Protein AF-A0AAP6K2E4-F1 (afdb_monomer)

Secondary structure (DSSP, 8-state):
-GGGTTSBHHHHHHHH-S-SEEEEETTTEEEEEEEEEE-------S-TT-----EEEEEEEEE-TTSBEEEEEEEEESS-GGG--HHHHH--------

Structure (mmCIF, N/CA/C/O backbone):
data_AF-A0AAP6K2E4-F1
#
_entry.id   AF-A0AAP6K2E4-F1
#
loop_
_atom_site.group_PDB
_atom_site.id
_atom_site.type_symbol
_atom_site.label_atom_id
_atom_site.label_alt_id
_atom_site.label_comp_id
_atom_site.label_asym_id
_atom_site.label_entity_id
_atom_site.label_seq_id
_atom_site.pdbx_PDB_ins_code
_atom_site.Cartn_x
_atom_site.Cartn_y
_atom_site.Cartn_z
_atom_site.occupancy
_atom_site.B_iso_or_equiv
_atom_site.auth_seq_id
_atom_site.auth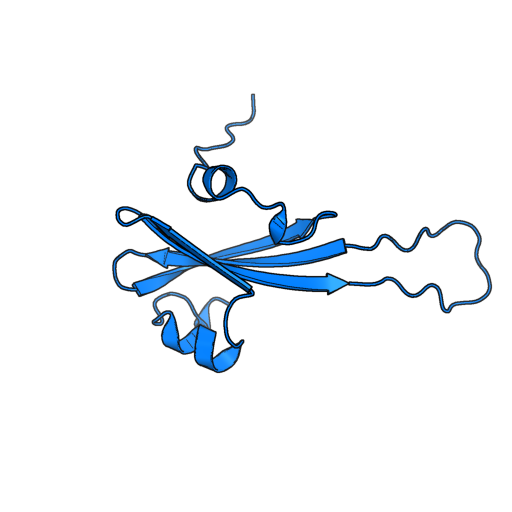_comp_id
_atom_site.auth_asym_id
_atom_site.auth_atom_id
_atom_site.pdbx_PDB_model_num
ATOM 1 N N . MET A 1 1 ? -11.857 -4.246 -8.156 1.00 64.25 1 MET A N 1
ATOM 2 C CA . MET A 1 1 ? -11.191 -3.908 -6.874 1.00 64.25 1 MET A CA 1
ATOM 3 C C . MET A 1 1 ? -12.196 -3.558 -5.774 1.00 64.25 1 MET A C 1
ATOM 5 O O . MET A 1 1 ? -11.856 -3.744 -4.619 1.00 64.25 1 MET A O 1
ATOM 9 N N . GLU A 1 2 ? -13.443 -3.188 -6.097 1.00 75.81 2 GLU A N 1
ATOM 10 C CA . GLU A 1 2 ? -14.553 -2.947 -5.140 1.00 75.81 2 GLU A CA 1
ATOM 11 C C . GLU A 1 2 ? -14.776 -4.054 -4.114 1.00 75.81 2 GLU A C 1
ATOM 13 O O . GLU A 1 2 ? -15.061 -3.761 -2.959 1.00 75.81 2 GLU A O 1
ATOM 18 N N . ALA A 1 3 ? -14.509 -5.308 -4.483 1.00 85.25 3 ALA A N 1
ATOM 19 C CA . ALA A 1 3 ? -14.561 -6.444 -3.566 1.00 85.25 3 ALA A CA 1
ATOM 20 C C . ALA A 1 3 ? -13.623 -6.328 -2.343 1.00 85.25 3 ALA A C 1
ATOM 22 O O . ALA A 1 3 ? -13.785 -7.087 -1.388 1.00 85.25 3 ALA A O 1
ATOM 23 N N . TRP A 1 4 ? -12.640 -5.422 -2.362 1.00 87.06 4 TRP A N 1
ATOM 24 C CA . TRP A 1 4 ? -11.709 -5.197 -1.256 1.00 87.06 4 TRP A CA 1
ATOM 25 C C . TRP A 1 4 ? -12.156 -4.096 -0.290 1.00 87.06 4 TRP A C 1
ATOM 27 O O . TRP A 1 4 ? -11.694 -4.102 0.847 1.00 87.06 4 TRP A O 1
ATOM 37 N N . LEU A 1 5 ? -13.052 -3.185 -0.691 1.00 91.38 5 LEU A N 1
ATOM 38 C CA . LEU A 1 5 ? -13.509 -2.097 0.183 1.00 91.38 5 LEU A CA 1
ATOM 39 C C . LEU A 1 5 ? -14.127 -2.658 1.469 1.00 91.38 5 LEU A C 1
ATOM 41 O O . LEU A 1 5 ? -14.884 -3.628 1.448 1.00 91.38 5 LEU A O 1
ATOM 45 N N . GLY A 1 6 ? -13.758 -2.075 2.608 1.00 91.50 6 GLY A N 1
ATOM 46 C CA . GLY A 1 6 ? -14.210 -2.498 3.933 1.00 91.50 6 GLY A CA 1
ATOM 47 C C . GLY A 1 6 ? -13.601 -3.810 4.445 1.00 91.50 6 GLY A C 1
ATOM 48 O O . GLY A 1 6 ? -13.793 -4.142 5.618 1.00 91.50 6 GLY A O 1
ATOM 49 N N . LYS A 1 7 ? -12.843 -4.557 3.628 1.00 94.12 7 LYS A N 1
ATOM 50 C CA . LYS A 1 7 ? -12.106 -5.738 4.101 1.00 94.12 7 LYS A CA 1
ATOM 51 C C . LYS A 1 7 ? -10.881 -5.320 4.920 1.00 94.12 7 LYS A C 1
ATOM 53 O O . LYS A 1 7 ? -10.308 -4.258 4.673 1.00 94.12 7 LYS A O 1
ATOM 58 N N . PRO A 1 8 ? -10.449 -6.149 5.886 1.00 94.88 8 PRO A N 1
ATOM 59 C CA . PRO A 1 8 ? -9.258 -5.856 6.672 1.00 94.88 8 PRO A CA 1
ATOM 60 C C . PRO A 1 8 ? -8.000 -5.898 5.801 1.00 94.88 8 PRO A C 1
ATOM 62 O O . PRO A 1 8 ? -7.895 -6.730 4.894 1.00 94.88 8 PRO A O 1
ATOM 65 N N . LYS A 1 9 ? -6.992 -5.084 6.139 1.00 93.25 9 LYS A N 1
ATOM 66 C CA . LYS A 1 9 ? -5.693 -5.058 5.435 1.00 93.25 9 LYS A CA 1
ATOM 67 C C . LYS A 1 9 ? -5.043 -6.444 5.305 1.00 93.25 9 LYS A C 1
ATOM 69 O O . LYS A 1 9 ? -4.435 -6.774 4.292 1.00 93.25 9 LYS A O 1
ATOM 74 N N . LYS A 1 10 ? -5.252 -7.326 6.289 1.00 94.31 10 LYS A N 1
ATOM 75 C CA . LYS A 1 10 ? -4.760 -8.714 6.256 1.00 94.31 10 LYS A CA 1
ATOM 76 C C . LYS A 1 10 ? -5.269 -9.500 5.039 1.00 94.31 10 LYS A C 1
ATOM 78 O O . LYS A 1 10 ? -4.556 -10.365 4.539 1.00 94.31 10 LYS A O 1
ATOM 83 N N . SER A 1 11 ? -6.481 -9.218 4.553 1.00 93.19 11 SER A N 1
ATOM 84 C CA . SER A 1 11 ? -7.046 -9.898 3.384 1.00 93.19 11 SER A CA 1
ATOM 85 C C . SER A 1 11 ? -6.284 -9.566 2.104 1.00 93.19 11 SER A C 1
ATOM 87 O O . SER A 1 11 ? -6.020 -10.478 1.323 1.00 93.19 11 SER A O 1
ATOM 89 N N . ILE A 1 12 ? -5.901 -8.300 1.906 1.00 91.88 12 ILE A N 1
ATOM 90 C CA . ILE A 1 12 ? -5.142 -7.905 0.715 1.00 91.88 12 ILE A CA 1
ATOM 91 C C . ILE A 1 12 ? -3.695 -8.383 0.803 1.00 91.88 12 ILE A C 1
ATOM 93 O O . ILE A 1 12 ? -3.206 -8.960 -0.157 1.00 91.88 12 ILE A O 1
ATOM 97 N N . ILE A 1 13 ? -3.065 -8.306 1.981 1.00 93.44 13 ILE A N 1
ATOM 98 C CA . ILE A 1 13 ? -1.705 -8.829 2.195 1.00 93.44 13 ILE A CA 1
ATOM 99 C C . ILE A 1 13 ? -1.649 -10.340 1.928 1.00 93.44 13 ILE A C 1
ATOM 101 O O . ILE A 1 13 ? -0.714 -10.832 1.308 1.00 93.44 13 ILE A O 1
ATOM 105 N N . LYS A 1 14 ? -2.678 -11.095 2.335 1.00 93.88 14 LYS A N 1
ATOM 106 C CA . LYS A 1 14 ? -2.759 -12.532 2.037 1.00 93.88 14 LYS A CA 1
ATOM 107 C C . LYS A 1 14 ? -2.897 -12.813 0.536 1.00 93.88 14 LYS A C 1
ATOM 109 O O . LYS A 1 14 ? -2.430 -13.847 0.076 1.00 93.88 14 LYS A O 1
ATOM 114 N N . SER A 1 15 ? -3.573 -11.937 -0.206 1.00 92.81 15 SER A N 1
ATOM 115 C CA . SER A 1 15 ? -3.854 -12.153 -1.627 1.00 92.81 15 SER A CA 1
ATOM 116 C C . SER A 1 15 ? -2.761 -11.629 -2.552 1.00 92.81 15 SER A C 1
ATOM 118 O O . SER A 1 15 ? -2.554 -12.218 -3.606 1.00 92.81 15 SER A O 1
ATOM 120 N N . TRP A 1 16 ? -2.144 -10.497 -2.218 1.00 92.00 16 TRP A N 1
ATOM 121 C CA . TRP A 1 16 ? -1.188 -9.772 -3.065 1.00 92.00 16 TRP A CA 1
ATOM 122 C C . TRP A 1 16 ? 0.244 -9.860 -2.530 1.00 92.00 16 TRP A C 1
ATOM 124 O O . TRP A 1 16 ? 1.179 -9.442 -3.200 1.00 92.00 16 TRP A O 1
ATOM 134 N N . GLY A 1 17 ? 0.423 -10.407 -1.328 1.00 93.62 17 GLY A N 1
ATOM 135 C CA . GLY A 1 17 ? 1.702 -10.448 -0.638 1.00 93.62 17 GLY A CA 1
ATOM 136 C C . GLY A 1 17 ? 1.973 -9.195 0.194 1.00 93.62 17 GLY A C 1
ATOM 137 O O . GLY A 1 17 ? 1.138 -8.293 0.346 1.00 93.62 17 GLY A O 1
ATOM 138 N N . THR A 1 18 ? 3.168 -9.172 0.775 1.00 93.88 18 THR A N 1
ATOM 139 C CA . THR A 1 18 ? 3.654 -8.054 1.584 1.00 93.88 18 THR A CA 1
ATOM 140 C C . THR A 1 18 ? 3.853 -6.824 0.695 1.00 93.88 18 THR A C 1
ATOM 142 O O . THR A 1 18 ? 4.466 -6.950 -0.365 1.00 93.88 18 THR A O 1
ATOM 145 N N . PRO A 1 19 ? 3.353 -5.641 1.091 1.00 93.88 19 PRO A N 1
ATOM 146 C CA . PRO A 1 19 ? 3.607 -4.421 0.337 1.00 93.88 19 PRO A CA 1
ATOM 147 C C . PRO A 1 19 ? 5.103 -4.100 0.323 1.00 93.88 19 PRO A C 1
ATOM 149 O O . PRO A 1 19 ? 5.821 -4.383 1.283 1.00 93.88 19 PRO A O 1
ATOM 152 N N . ILE A 1 20 ? 5.563 -3.455 -0.749 1.00 92.88 20 ILE A N 1
ATOM 153 C CA . ILE A 1 20 ? 6.958 -3.002 -0.875 1.00 92.88 20 ILE A CA 1
ATOM 154 C C . ILE A 1 20 ? 7.266 -1.951 0.188 1.00 92.88 20 ILE A C 1
ATOM 156 O O . ILE A 1 20 ? 8.386 -1.863 0.691 1.00 92.88 20 ILE A O 1
ATOM 160 N N . ARG A 1 21 ? 6.258 -1.151 0.541 1.00 90.81 21 ARG A N 1
ATOM 161 C CA . ARG A 1 21 ? 6.349 -0.176 1.617 1.00 90.81 21 ARG A CA 1
ATOM 162 C C . ARG A 1 21 ? 4.989 0.035 2.266 1.00 90.81 21 ARG A C 1
ATOM 164 O O . ARG A 1 21 ? 3.971 0.067 1.580 1.00 90.81 21 ARG A O 1
ATOM 171 N N . THR A 1 22 ? 5.001 0.249 3.573 1.00 91.44 22 THR A N 1
ATOM 172 C CA . THR A 1 22 ? 3.842 0.724 4.330 1.00 91.44 22 THR A CA 1
ATOM 173 C C . THR A 1 22 ? 4.165 2.099 4.890 1.00 91.44 22 THR A C 1
ATOM 175 O O . THR A 1 22 ? 5.250 2.303 5.436 1.00 91.44 22 THR A O 1
ATOM 178 N N . LEU A 1 23 ? 3.242 3.039 4.728 1.00 90.06 23 LEU A N 1
ATOM 179 C CA . LEU A 1 23 ? 3.271 4.331 5.404 1.00 90.06 23 LEU A CA 1
ATOM 180 C C . LEU A 1 23 ? 2.184 4.327 6.467 1.00 90.06 23 LEU A C 1
ATOM 182 O O . LEU A 1 23 ? 1.035 4.049 6.140 1.00 90.06 23 LEU A O 1
ATOM 186 N N . ASP A 1 24 ? 2.540 4.627 7.706 1.00 87.62 24 ASP A N 1
ATOM 187 C CA . ASP A 1 24 ? 1.598 4.722 8.816 1.00 87.62 24 ASP A CA 1
ATOM 188 C C . ASP A 1 24 ? 1.476 6.189 9.239 1.00 87.62 24 ASP A C 1
ATOM 190 O O . ASP A 1 24 ? 2.482 6.879 9.425 1.00 87.62 24 ASP A O 1
ATOM 194 N N . ASP A 1 25 ? 0.242 6.674 9.314 1.00 80.38 25 ASP A N 1
ATOM 195 C CA . ASP A 1 25 ? -0.118 7.932 9.951 1.00 80.38 25 ASP A CA 1
ATOM 196 C C . ASP A 1 25 ? -1.144 7.596 11.034 1.00 80.38 25 ASP A C 1
ATOM 198 O O . ASP A 1 25 ? -2.305 7.317 10.733 1.00 80.38 25 ASP A O 1
ATOM 202 N N . GLU A 1 26 ? -0.728 7.646 12.301 1.00 73.88 26 GLU A N 1
ATOM 203 C CA . GLU A 1 26 ? -1.546 7.252 13.460 1.00 73.88 26 GLU A CA 1
ATOM 204 C C . GLU A 1 26 ? -2.941 7.914 13.504 1.00 73.88 26 GLU A C 1
ATOM 206 O O . GLU A 1 26 ? -3.844 7.421 14.180 1.00 73.88 26 GLU A O 1
ATOM 211 N N . LYS A 1 27 ? -3.151 9.032 12.792 1.00 76.56 27 LYS A N 1
ATOM 212 C CA . LYS A 1 27 ? -4.435 9.748 12.731 1.00 76.56 27 LYS A CA 1
ATOM 213 C C . LYS A 1 27 ? -5.247 9.434 11.478 1.00 76.56 27 LYS A C 1
ATOM 215 O O . LYS A 1 27 ? -6.475 9.499 11.526 1.00 76.56 27 LYS A O 1
ATOM 220 N N . LYS A 1 28 ? -4.596 9.155 10.349 1.00 78.75 28 LYS A N 1
ATOM 221 C CA . LYS A 1 28 ? -5.247 8.950 9.041 1.00 78.75 28 LYS A CA 1
ATOM 222 C C . LYS A 1 28 ? -5.314 7.484 8.609 1.00 78.75 28 LYS A C 1
ATOM 224 O O . LYS A 1 28 ? -6.048 7.182 7.668 1.00 78.75 28 LYS A O 1
ATOM 229 N N . GLY A 1 29 ? -4.620 6.595 9.313 1.00 89.38 29 GLY A N 1
ATOM 230 C CA . GLY A 1 29 ? -4.507 5.174 9.006 1.00 89.38 29 GLY A CA 1
ATOM 231 C C . GLY A 1 29 ? -3.232 4.851 8.226 1.00 89.38 29 GLY A C 1
ATOM 232 O O . GLY A 1 29 ? -2.214 5.525 8.355 1.00 89.38 29 GLY A O 1
ATOM 233 N N . GLU A 1 30 ? -3.276 3.811 7.400 1.00 92.25 30 GLU A N 1
ATOM 234 C CA . GLU A 1 30 ? -2.092 3.280 6.715 1.00 92.25 30 GLU A CA 1
ATOM 235 C C . GLU A 1 30 ? -2.228 3.364 5.196 1.00 92.25 30 GLU A C 1
ATOM 237 O O . GLU A 1 30 ? -3.320 3.292 4.637 1.00 92.25 30 GLU A O 1
ATOM 242 N N . ILE A 1 31 ? -1.104 3.442 4.495 1.00 92.69 31 ILE A N 1
ATOM 243 C CA . ILE A 1 31 ? -1.035 3.321 3.041 1.00 92.69 31 ILE A CA 1
ATOM 244 C C . ILE A 1 31 ? -0.115 2.152 2.713 1.00 92.69 31 ILE A C 1
ATOM 246 O O . ILE A 1 31 ? 1.083 2.195 2.995 1.00 92.69 31 ILE A O 1
ATOM 250 N N . LEU A 1 32 ? -0.671 1.110 2.097 1.00 93.88 32 LEU A N 1
ATOM 251 C CA . LEU A 1 32 ? 0.101 -0.007 1.558 1.00 93.88 32 LEU A CA 1
ATOM 252 C C . LEU A 1 32 ? 0.486 0.317 0.115 1.00 93.88 32 LEU A C 1
ATOM 254 O O . LEU A 1 32 ? -0.380 0.618 -0.709 1.00 93.88 32 LEU A O 1
ATOM 258 N N . ILE A 1 33 ? 1.777 0.249 -0.190 1.00 93.25 33 ILE A N 1
ATOM 259 C CA . ILE A 1 33 ? 2.326 0.573 -1.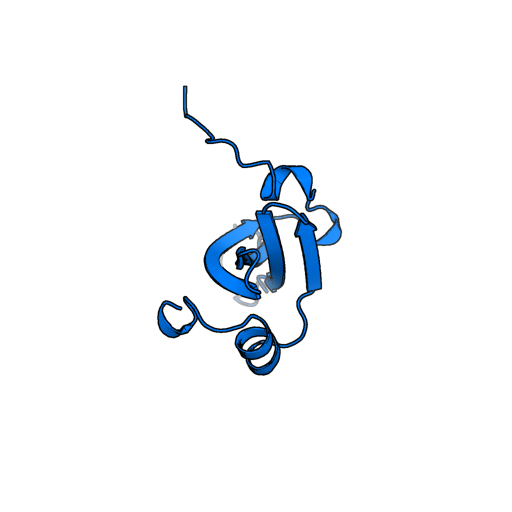505 1.00 93.25 33 ILE A CA 1
ATOM 260 C C . ILE A 1 33 ? 2.785 -0.717 -2.177 1.00 93.25 33 ILE A C 1
ATOM 262 O O . ILE A 1 33 ? 3.714 -1.386 -1.716 1.00 93.25 33 ILE A O 1
ATOM 266 N N . TYR A 1 34 ? 2.143 -1.030 -3.296 1.00 93.75 34 TYR A N 1
ATOM 267 C CA . TYR A 1 34 ? 2.540 -2.080 -4.225 1.00 93.75 34 TYR A CA 1
ATOM 268 C C . TYR A 1 34 ? 3.061 -1.427 -5.500 1.00 93.75 34 TYR A C 1
ATOM 270 O O . TYR A 1 34 ? 2.506 -0.417 -5.938 1.00 93.75 34 TYR A O 1
ATOM 278 N N . ALA A 1 35 ? 4.124 -1.974 -6.081 1.00 91.81 35 ALA A N 1
ATOM 279 C CA . ALA A 1 35 ? 4.713 -1.439 -7.298 1.00 91.81 35 ALA A CA 1
ATOM 280 C C . ALA A 1 35 ? 5.359 -2.554 -8.111 1.00 91.81 35 ALA A C 1
ATOM 282 O O . ALA A 1 35 ? 6.169 -3.308 -7.579 1.00 91.81 35 ALA A O 1
ATOM 283 N N . ASP A 1 36 ? 5.056 -2.606 -9.399 1.00 89.69 36 ASP A N 1
ATOM 284 C CA . ASP A 1 36 ? 5.679 -3.547 -10.321 1.00 89.69 36 ASP A CA 1
ATOM 285 C C . ASP A 1 36 ? 6.467 -2.779 -11.375 1.00 89.69 36 ASP A C 1
ATOM 287 O O . ASP A 1 36 ? 5.967 -1.829 -11.983 1.00 89.69 36 ASP A O 1
ATOM 291 N N . GLN A 1 37 ? 7.721 -3.176 -11.585 1.00 87.06 37 GLN A N 1
ATOM 292 C CA . GLN A 1 37 ? 8.550 -2.573 -12.616 1.00 87.06 37 GLN A CA 1
ATOM 293 C C . GLN A 1 37 ? 8.219 -3.180 -13.978 1.00 87.06 37 GLN A C 1
ATOM 295 O O . GLN A 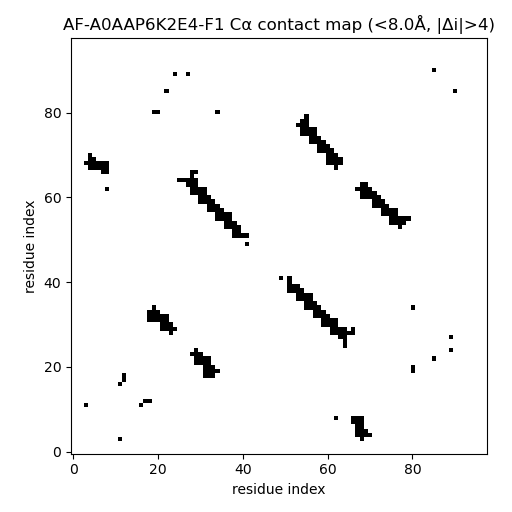1 37 ? 8.350 -4.387 -14.187 1.00 87.06 37 GLN A O 1
ATOM 300 N N . VAL A 1 38 ? 7.840 -2.329 -14.924 1.00 84.50 3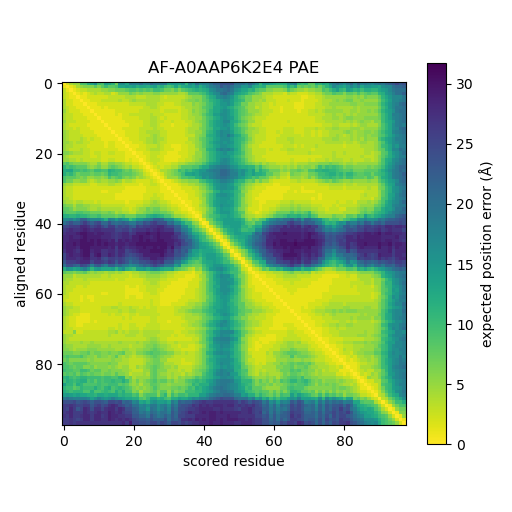8 VAL A N 1
ATOM 301 C CA . VAL A 1 38 ? 7.499 -2.709 -16.290 1.00 84.50 38 VAL A CA 1
ATOM 302 C C . VAL A 1 38 ? 8.630 -2.294 -17.223 1.00 84.50 38 VAL A C 1
ATOM 304 O O . VAL A 1 38 ? 8.811 -1.118 -17.552 1.00 84.50 38 VAL A O 1
ATOM 307 N N . TYR A 1 39 ? 9.371 -3.297 -17.689 1.00 76.88 39 TYR A N 1
ATOM 308 C CA . TYR A 1 39 ? 10.371 -3.145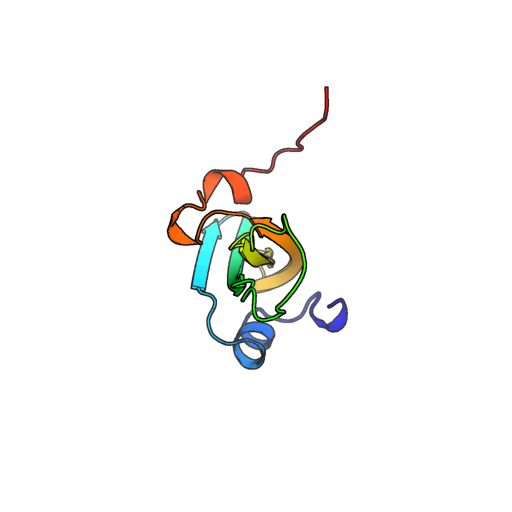 -18.736 1.00 76.88 39 TYR A CA 1
ATOM 309 C C . TYR A 1 39 ? 9.712 -3.355 -20.099 1.00 76.88 39 TYR A C 1
ATOM 311 O O . TYR A 1 39 ? 9.281 -4.460 -20.431 1.00 76.88 39 TYR A O 1
ATOM 319 N N . ALA A 1 40 ? 9.653 -2.308 -20.918 1.00 68.88 40 ALA A N 1
ATOM 320 C CA . ALA A 1 40 ? 9.278 -2.459 -22.317 1.00 68.88 40 ALA A CA 1
ATOM 321 C C . ALA A 1 40 ? 10.459 -3.080 -23.079 1.00 68.88 40 ALA A C 1
ATOM 323 O O . ALA A 1 40 ? 11.385 -2.383 -23.487 1.00 68.88 40 ALA A O 1
ATOM 324 N N . ASN A 1 41 ? 10.451 -4.405 -23.235 1.00 57.31 41 ASN A N 1
ATOM 325 C CA . ASN A 1 41 ? 11.429 -5.087 -24.072 1.00 57.31 41 ASN A CA 1
ATOM 326 C C . ASN A 1 41 ? 11.084 -4.835 -25.548 1.00 57.31 41 ASN A C 1
ATOM 328 O O . ASN A 1 41 ? 10.034 -5.258 -26.034 1.00 57.31 41 ASN A O 1
ATOM 332 N N . SER A 1 42 ? 11.961 -4.134 -26.262 1.00 51.25 42 SER A N 1
ATOM 333 C CA . SER A 1 42 ? 11.847 -3.823 -27.688 1.00 51.25 42 SER A CA 1
ATOM 334 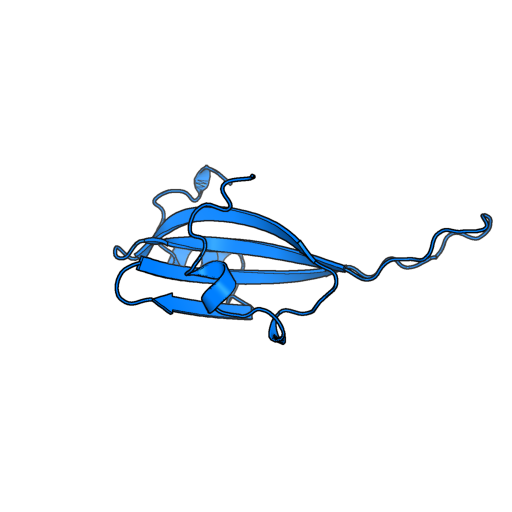C C . SER A 1 42 ? 12.176 -5.044 -28.554 1.00 51.25 42 SER A C 1
ATOM 336 O O . SER A 1 42 ? 13.095 -5.002 -29.366 1.00 51.25 42 SER A O 1
ATOM 338 N N . ASN A 1 43 ? 11.456 -6.154 -28.375 1.00 48.28 43 ASN A N 1
ATOM 339 C CA . ASN A 1 43 ? 11.700 -7.384 -29.132 1.00 48.28 43 ASN A CA 1
ATOM 340 C C . ASN A 1 43 ? 10.792 -7.529 -30.364 1.00 48.28 43 ASN A C 1
ATOM 342 O O . ASN A 1 43 ? 10.389 -8.633 -30.711 1.00 48.28 43 ASN A O 1
ATOM 346 N N . ASN A 1 44 ? 10.481 -6.413 -31.030 1.00 46.22 44 ASN A N 1
ATOM 347 C CA . ASN A 1 44 ? 9.963 -6.425 -32.393 1.00 46.22 44 ASN A CA 1
ATOM 348 C C . ASN A 1 44 ? 10.928 -5.651 -33.293 1.00 46.22 44 ASN A C 1
ATOM 350 O O . ASN A 1 44 ? 10.995 -4.422 -33.279 1.00 46.22 44 ASN A O 1
ATOM 354 N N . GLN A 1 45 ? 11.700 -6.427 -34.056 1.00 50.62 45 GLN A N 1
ATOM 355 C CA . GLN A 1 45 ? 12.342 -6.020 -35.301 1.00 50.62 45 GLN A CA 1
ATOM 356 C C . GLN A 1 45 ? 11.376 -5.165 -36.137 1.00 50.62 45 GLN A C 1
ATOM 358 O O . GLN A 1 45 ? 10.202 -5.499 -36.254 1.00 50.62 45 GLN A O 1
ATOM 363 N N . HIS A 1 46 ? 11.900 -4.112 -36.766 1.00 47.94 46 HIS A N 1
ATOM 364 C CA . HIS A 1 46 ? 11.188 -3.197 -37.666 1.00 47.94 46 HIS A CA 1
ATOM 365 C C . HIS A 1 46 ? 10.117 -2.309 -37.021 1.00 47.94 46 HIS A C 1
ATOM 367 O O . HIS A 1 46 ? 8.924 -2.509 -37.223 1.00 47.94 46 HIS A O 1
ATOM 373 N N . SER A 1 47 ? 10.543 -1.236 -36.356 1.00 44.22 47 SER A N 1
ATOM 374 C CA . SER A 1 47 ? 10.062 0.125 -36.654 1.00 44.22 47 SER A CA 1
ATOM 375 C C . SER A 1 47 ? 10.801 1.143 -35.793 1.00 44.22 47 SER A C 1
ATOM 377 O O . SER A 1 47 ? 10.906 1.014 -34.576 1.00 44.22 47 SER A O 1
ATOM 379 N N . SER A 1 48 ? 11.337 2.157 -36.455 1.00 51.38 48 SER A N 1
ATOM 380 C CA . SER A 1 48 ? 12.012 3.30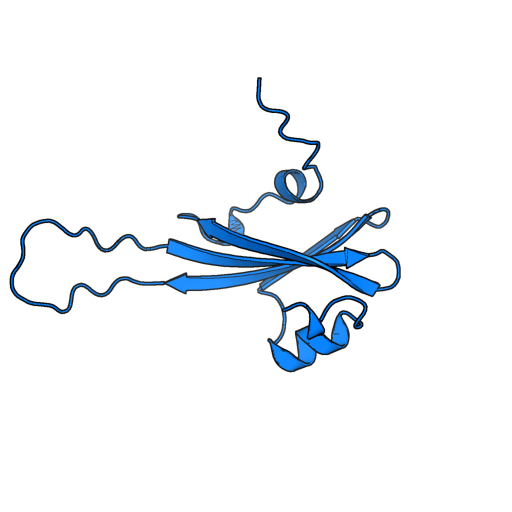6 -35.871 1.00 51.38 48 SER A CA 1
ATOM 381 C C . SER A 1 48 ? 11.125 4.013 -34.833 1.00 51.38 48 SER A C 1
ATOM 383 O O . SER A 1 48 ? 10.008 4.408 -35.153 1.00 51.38 48 SER A O 1
ATOM 385 N N . GLY A 1 49 ? 11.636 4.232 -33.615 1.00 47.09 49 GLY A N 1
ATOM 386 C CA . GLY A 1 49 ? 11.157 5.320 -32.748 1.00 47.09 49 GLY A CA 1
ATOM 387 C C . GLY A 1 49 ? 10.264 4.984 -31.548 1.00 47.09 49 GLY A C 1
ATOM 388 O O . GLY A 1 49 ? 9.569 5.878 -31.078 1.00 47.09 49 GLY A O 1
ATOM 389 N N . MET A 1 50 ? 10.278 3.767 -30.998 1.00 44.88 50 MET A N 1
ATOM 390 C CA . MET A 1 50 ? 9.637 3.509 -29.698 1.00 44.88 50 MET A CA 1
ATOM 391 C C . MET A 1 50 ? 10.696 3.257 -28.627 1.00 44.88 50 MET A C 1
ATOM 393 O O . MET A 1 50 ? 11.159 2.136 -28.433 1.00 44.88 50 MET A O 1
ATOM 397 N N . VAL A 1 51 ? 11.099 4.330 -27.941 1.00 49.53 51 VAL A N 1
ATOM 398 C CA . VAL A 1 51 ? 11.849 4.242 -26.684 1.00 49.53 51 VAL A CA 1
ATOM 399 C C . VAL A 1 51 ? 10.991 3.427 -25.719 1.00 49.53 51 VAL A C 1
ATOM 401 O O . VAL A 1 51 ? 9.910 3.864 -25.330 1.00 49.53 51 VAL A O 1
ATOM 404 N N . GLY A 1 52 ? 11.433 2.218 -25.379 1.00 52.69 52 GLY A N 1
ATOM 405 C CA . GLY A 1 52 ? 10.783 1.403 -24.364 1.00 52.69 52 GLY A CA 1
ATOM 406 C C . GLY A 1 52 ? 10.908 2.092 -23.008 1.00 52.69 52 GLY A C 1
ATOM 407 O O . GLY A 1 52 ? 11.906 1.922 -22.314 1.00 52.69 52 GLY A O 1
ATOM 408 N N . SER A 1 53 ? 9.928 2.915 -22.643 1.00 60.03 53 SER A N 1
ATOM 409 C CA . SER A 1 53 ? 9.942 3.649 -21.380 1.00 60.03 53 SER A CA 1
ATOM 410 C C . SER A 1 53 ? 9.782 2.672 -20.213 1.00 60.03 53 SER A C 1
ATOM 412 O O . SER A 1 53 ? 8.689 2.153 -19.967 1.00 60.03 53 SER A O 1
ATOM 414 N N . ASN A 1 54 ? 10.878 2.419 -19.493 1.00 77.56 54 ASN A N 1
ATOM 415 C CA . ASN A 1 54 ? 10.847 1.748 -18.196 1.00 77.56 54 ASN A CA 1
ATOM 416 C C . ASN A 1 54 ? 9.967 2.572 -17.245 1.00 77.56 54 ASN A C 1
ATOM 418 O O . ASN A 1 54 ? 10.219 3.761 -17.039 1.00 77.56 54 ASN A O 1
ATOM 422 N N . HIS A 1 55 ? 8.925 1.956 -16.701 1.00 86.19 55 HIS A N 1
ATOM 423 C CA . HIS A 1 55 ? 8.009 2.606 -15.769 1.00 86.19 55 HIS A CA 1
ATOM 424 C C . HIS A 1 55 ? 7.613 1.649 -14.652 1.00 86.19 55 HIS A C 1
ATOM 426 O O . HIS A 1 55 ? 7.810 0.442 -14.740 1.00 86.19 55 HIS A O 1
ATOM 432 N N . TRP A 1 56 ? 7.061 2.208 -13.589 1.00 90.38 56 TRP A N 1
ATOM 433 C CA . TRP A 1 56 ? 6.558 1.490 -12.434 1.00 90.38 56 TRP A CA 1
ATOM 434 C C . TRP A 1 56 ? 5.045 1.640 -12.377 1.00 90.38 56 TRP A C 1
ATOM 436 O O . TRP A 1 56 ? 4.530 2.762 -12.395 1.00 90.38 56 TRP A O 1
ATOM 446 N N . ASP A 1 57 ? 4.347 0.513 -12.295 1.00 91.69 57 ASP A N 1
ATOM 447 C CA . ASP A 1 57 ? 2.908 0.455 -12.081 1.00 91.69 57 ASP A CA 1
ATOM 448 C C . ASP A 1 57 ? 2.642 0.368 -10.580 1.00 91.69 57 ASP A C 1
ATOM 450 O O . ASP A 1 57 ? 2.852 -0.668 -9.952 1.00 91.69 57 ASP A O 1
ATOM 454 N N . TYR A 1 58 ? 2.179 1.468 -9.994 1.00 92.38 58 TYR A N 1
ATOM 455 C CA . TYR A 1 58 ? 1.869 1.553 -8.576 1.00 92.38 58 TYR A CA 1
ATOM 456 C C . TYR A 1 58 ? 0.404 1.254 -8.288 1.00 92.38 58 TYR A C 1
ATOM 458 O O . TYR A 1 58 ? -0.503 1.705 -8.993 1.00 92.38 58 TYR A O 1
ATOM 466 N N . THR A 1 59 ? 0.172 0.572 -7.169 1.00 93.81 59 THR A N 1
ATOM 467 C CA . THR A 1 59 ? -1.128 0.490 -6.509 1.00 93.81 59 THR A CA 1
ATOM 468 C C . THR A 1 59 ? -0.988 0.910 -5.048 1.00 93.81 59 THR A C 1
ATOM 470 O O . THR A 1 59 ? -0.364 0.221 -4.242 1.00 93.81 59 THR A O 1
ATOM 473 N N . PHE A 1 60 ? -1.604 2.038 -4.707 1.00 92.25 60 PHE A N 1
ATOM 474 C CA . PHE A 1 60 ? -1.714 2.560 -3.349 1.00 92.25 60 PHE A CA 1
ATOM 475 C C . PHE A 1 60 ? -3.028 2.092 -2.749 1.00 92.25 60 PHE A C 1
ATOM 477 O O . PHE A 1 60 ? -4.085 2.356 -3.319 1.00 92.25 60 PHE A O 1
ATOM 484 N N . VAL A 1 61 ? -2.977 1.418 -1.608 1.00 93.25 61 VAL A N 1
ATOM 485 C CA . VAL A 1 61 ? -4.164 0.969 -0.877 1.00 93.25 61 VAL A CA 1
ATOM 486 C C . VAL A 1 61 ? -4.239 1.750 0.423 1.00 93.25 61 VAL A C 1
ATOM 488 O O . VAL A 1 61 ? -3.363 1.618 1.273 1.00 93.25 61 VAL A O 1
ATOM 491 N N . TYR A 1 62 ? -5.286 2.552 0.575 1.00 92.50 62 TYR A N 1
ATOM 492 C CA . TYR A 1 62 ? -5.518 3.367 1.760 1.00 92.50 62 TYR A CA 1
ATOM 493 C C . TYR A 1 62 ? -6.353 2.572 2.759 1.00 92.50 62 TYR A C 1
ATOM 495 O O . TYR A 1 62 ? -7.451 2.099 2.451 1.00 92.50 62 TYR A O 1
ATOM 503 N N . ILE A 1 63 ? -5.818 2.423 3.960 1.00 94.12 63 ILE A N 1
ATOM 504 C CA . ILE A 1 63 ? -6.408 1.730 5.094 1.00 94.12 63 ILE A CA 1
ATOM 505 C C . ILE A 1 63 ? -6.835 2.796 6.097 1.00 94.12 63 ILE A C 1
ATOM 507 O O . ILE A 1 63 ? -6.043 3.662 6.455 1.00 94.12 63 ILE A O 1
ATOM 511 N N . ASN A 1 64 ? -8.085 2.753 6.544 1.00 92.38 64 ASN A N 1
ATOM 512 C CA . ASN A 1 64 ? -8.556 3.656 7.588 1.00 92.38 64 ASN A CA 1
ATOM 513 C C . ASN A 1 64 ? -7.968 3.273 8.967 1.00 92.38 64 ASN A C 1
ATOM 515 O O . ASN A 1 64 ? -7.433 2.173 9.120 1.00 92.38 64 ASN A O 1
ATOM 519 N N . PRO A 1 65 ? -8.115 4.124 9.998 1.00 91.69 65 PRO A N 1
ATOM 520 C CA . PRO A 1 65 ? -7.665 3.801 11.356 1.00 91.69 65 PRO A CA 1
ATOM 521 C C . PRO A 1 65 ? -8.260 2.507 11.947 1.00 91.69 65 PRO A C 1
ATOM 523 O O . PRO A 1 65 ? -7.641 1.887 12.805 1.00 91.69 65 PRO A O 1
ATOM 526 N N . ASP A 1 66 ? -9.411 2.035 11.451 1.00 92.31 66 ASP A N 1
ATOM 527 C CA . ASP A 1 66 ? -10.003 0.747 11.856 1.00 92.31 66 ASP A CA 1
ATOM 528 C C . ASP A 1 66 ? -9.311 -0.478 11.216 1.00 92.31 66 ASP A C 1
ATOM 530 O O . ASP A 1 66 ? -9.760 -1.617 11.381 1.00 92.31 66 ASP A O 1
ATOM 534 N N . GLY A 1 67 ? -8.257 -0.272 10.420 1.00 92.31 67 GLY A N 1
ATOM 535 C CA . GLY A 1 67 ? -7.508 -1.336 9.753 1.00 92.31 67 GLY A CA 1
ATOM 536 C C . GLY A 1 67 ? -8.206 -1.928 8.521 1.00 92.31 67 GLY A C 1
ATOM 537 O O . GLY A 1 67 ? -7.862 -3.038 8.087 1.00 92.31 67 GLY A O 1
ATOM 538 N N . LYS A 1 68 ? -9.192 -1.223 7.949 1.00 95.00 68 LYS A N 1
ATOM 539 C CA . LYS A 1 68 ? -9.973 -1.643 6.775 1.00 95.00 68 LYS A CA 1
ATOM 540 C C . LYS A 1 68 ? -9.638 -0.815 5.543 1.00 95.00 68 LYS A C 1
ATOM 542 O O . LYS A 1 68 ? -9.337 0.368 5.631 1.00 95.00 68 LYS A O 1
ATOM 547 N N . ILE A 1 69 ? -9.742 -1.434 4.372 1.00 93.94 69 ILE A N 1
ATOM 548 C CA . ILE A 1 69 ? -9.488 -0.772 3.090 1.00 93.94 69 ILE A CA 1
ATOM 549 C C . ILE A 1 69 ? -10.580 0.272 2.840 1.00 93.94 69 ILE A C 1
ATOM 551 O O . ILE A 1 69 ? -11.750 -0.075 2.669 1.00 93.94 69 ILE A O 1
ATOM 555 N N . ALA A 1 70 ? -10.185 1.540 2.812 1.00 92.88 70 ALA A N 1
ATOM 556 C CA . ALA A 1 70 ? -11.064 2.674 2.562 1.00 92.88 70 ALA A CA 1
ATOM 557 C C . ALA A 1 70 ? -11.133 3.021 1.073 1.00 92.88 70 ALA A C 1
ATOM 559 O O . ALA A 1 70 ? -12.203 3.320 0.551 1.00 92.88 70 ALA A O 1
ATOM 560 N N . SER A 1 71 ? -9.991 2.973 0.385 1.00 91.56 71 SER A N 1
ATOM 561 C CA . SER A 1 71 ? -9.883 3.265 -1.044 1.00 91.56 71 SER A CA 1
ATOM 562 C C . SER A 1 71 ? -8.568 2.726 -1.615 1.00 91.56 71 SER A C 1
ATOM 564 O O . SER A 1 71 ? -7.706 2.226 -0.890 1.00 91.56 71 SER A O 1
ATOM 566 N N . TRP A 1 72 ? -8.396 2.824 -2.931 1.00 90.81 72 TRP A N 1
ATOM 567 C CA . TRP A 1 72 ? -7.108 2.612 -3.587 1.00 90.81 72 TRP A CA 1
ATOM 568 C C . TRP A 1 72 ? -6.952 3.561 -4.773 1.00 90.81 72 TRP A C 1
ATOM 570 O O . TRP A 1 72 ? -7.928 4.060 -5.334 1.00 90.81 72 TRP A O 1
ATOM 580 N N . ARG A 1 73 ? -5.707 3.747 -5.197 1.00 89.75 73 ARG A N 1
ATOM 581 C CA . ARG A 1 73 ? -5.314 4.501 -6.387 1.00 89.75 73 ARG A CA 1
ATOM 582 C C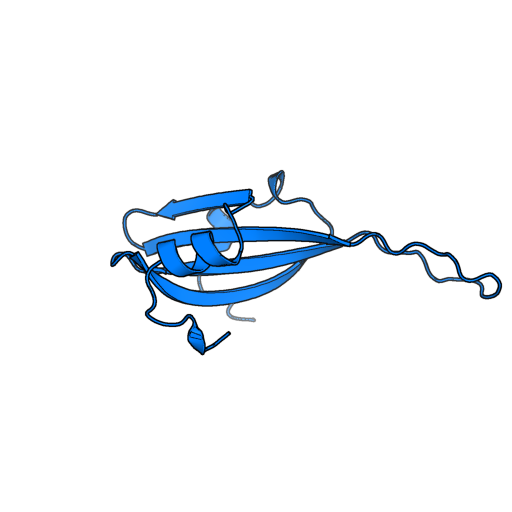 . ARG A 1 73 ? -4.307 3.682 -7.177 1.00 89.75 73 ARG A C 1
ATOM 584 O O . ARG A 1 73 ? -3.454 3.021 -6.594 1.00 89.75 73 ARG A O 1
ATOM 591 N N . LYS A 1 74 ? -4.390 3.762 -8.502 1.00 90.94 74 LYS A N 1
ATOM 592 C CA . LYS A 1 74 ? -3.352 3.257 -9.400 1.00 90.94 74 LYS A CA 1
ATOM 593 C C . LYS A 1 74 ? -2.716 4.408 -10.150 1.00 90.94 74 LYS A C 1
ATOM 595 O O . LYS A 1 74 ? -3.420 5.330 -10.551 1.00 90.94 74 LYS A O 1
ATOM 600 N N . GLU A 1 75 ? -1.411 4.342 -10.350 1.00 88.38 75 GLU A N 1
ATOM 601 C CA . GLU A 1 75 ? -0.689 5.313 -11.164 1.00 88.38 75 GLU A CA 1
ATOM 602 C C . GLU A 1 75 ? 0.565 4.702 -11.774 1.00 88.38 75 GLU A C 1
ATOM 604 O O . GLU A 1 75 ? 1.089 3.709 -11.278 1.00 88.38 75 GLU A O 1
ATOM 609 N N . LYS A 1 76 ? 1.039 5.317 -12.856 1.00 88.62 76 LYS A N 1
ATOM 610 C CA . LYS A 1 76 ? 2.301 4.964 -13.498 1.00 88.62 76 LYS A CA 1
ATOM 611 C C . LYS A 1 76 ? 3.311 6.051 -13.189 1.00 88.62 76 LYS A C 1
ATOM 613 O O . LYS A 1 76 ? 3.005 7.226 -13.393 1.00 88.62 76 LYS A O 1
ATOM 618 N N . GLN A 1 77 ? 4.499 5.683 -12.730 1.00 86.12 77 GLN A N 1
ATOM 619 C CA . GLN A 1 77 ? 5.569 6.650 -12.492 1.00 86.12 77 GLN A CA 1
ATOM 620 C C . GLN A 1 77 ? 6.894 6.152 -13.059 1.00 86.12 77 GLN A C 1
ATOM 622 O O . GLN A 1 77 ? 7.116 4.958 -13.231 1.00 86.12 77 GLN A O 1
ATOM 627 N N . VAL A 1 78 ? 7.786 7.086 -13.373 1.00 85.50 78 VAL A N 1
ATOM 628 C CA . VAL A 1 78 ? 9.110 6.788 -13.947 1.00 85.50 78 VAL A CA 1
ATOM 629 C C . VAL A 1 78 ? 10.186 6.571 -12.881 1.00 85.50 78 VAL A C 1
ATOM 631 O O . VAL A 1 78 ? 11.322 6.249 -13.213 1.00 85.50 78 VAL A O 1
ATOM 634 N N . PHE A 1 79 ? 9.836 6.737 -11.604 1.00 83.31 79 PHE A N 1
ATOM 635 C CA . PHE A 1 79 ? 10.747 6.584 -10.479 1.00 83.31 79 PHE A CA 1
ATOM 636 C C . PHE A 1 79 ? 10.368 5.387 -9.592 1.00 83.31 79 PHE A C 1
ATOM 638 O O . PHE A 1 79 ? 9.185 5.042 -9.487 1.00 83.31 79 PHE A O 1
ATOM 645 N N . PRO A 1 80 ? 11.360 4.733 -8.964 1.00 85.56 80 PRO A N 1
ATOM 646 C CA . PRO A 1 80 ? 11.158 3.554 -8.140 1.00 85.56 80 PRO A CA 1
ATOM 647 C C . PRO A 1 80 ? 10.614 3.897 -6.738 1.00 85.56 80 PRO A C 1
ATOM 649 O O . PRO A 1 80 ? 10.696 5.053 -6.301 1.00 85.56 80 PRO A O 1
ATOM 652 N N . PRO A 1 81 ? 10.090 2.900 -5.993 1.00 82.94 81 PRO A N 1
ATOM 653 C CA . PRO A 1 81 ? 9.314 3.141 -4.771 1.00 82.94 81 PRO A CA 1
ATOM 654 C C . PRO A 1 81 ? 10.093 3.847 -3.658 1.00 82.94 81 PRO A C 1
ATOM 656 O O . PRO A 1 81 ? 9.503 4.490 -2.790 1.00 82.94 81 PRO A O 1
ATOM 659 N N . GLN A 1 82 ? 11.424 3.747 -3.684 1.00 83.25 82 GLN A N 1
ATOM 660 C CA . GLN A 1 82 ? 12.321 4.395 -2.729 1.00 83.25 82 GLN A CA 1
ATOM 661 C C . GLN A 1 82 ? 12.304 5.925 -2.853 1.00 83.25 82 GLN A C 1
ATOM 663 O O . GLN A 1 82 ? 12.619 6.607 -1.883 1.00 83.25 82 GLN A O 1
ATOM 668 N N . GLN A 1 83 ? 11.929 6.464 -4.017 1.00 83.88 83 GLN A N 1
ATOM 669 C CA . GLN A 1 83 ? 11.849 7.910 -4.248 1.00 83.88 83 GLN A CA 1
ATOM 670 C C . GLN A 1 83 ? 10.485 8.508 -3.873 1.00 83.88 83 GLN A C 1
ATOM 672 O O . GLN A 1 83 ? 10.336 9.727 -3.875 1.00 83.88 83 GLN A O 1
ATOM 677 N N . ILE A 1 84 ? 9.495 7.684 -3.5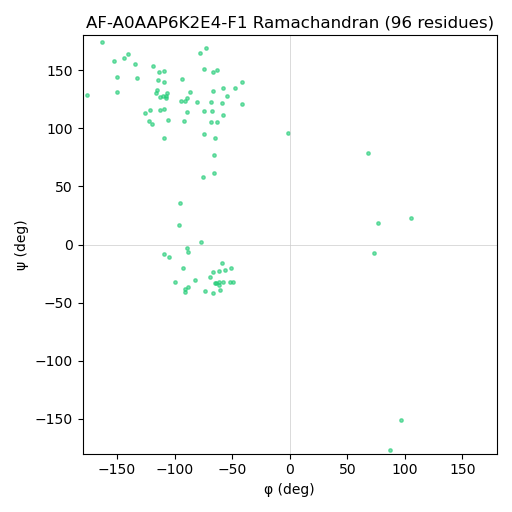11 1.00 82.50 84 ILE A N 1
ATOM 678 C CA . ILE A 1 84 ? 8.199 8.172 -3.031 1.00 82.50 84 ILE A CA 1
ATOM 679 C C . ILE A 1 84 ? 8.378 8.832 -1.663 1.00 82.50 84 ILE A C 1
ATOM 681 O O . ILE A 1 84 ? 8.784 8.186 -0.691 1.00 82.50 84 ILE A O 1
ATOM 685 N N . ASN A 1 85 ? 7.996 10.100 -1.548 1.00 79.31 85 ASN A N 1
ATOM 686 C CA . ASN A 1 85 ? 7.929 10.768 -0.259 1.00 79.31 85 ASN A CA 1
ATOM 687 C C . ASN A 1 85 ? 6.566 10.512 0.402 1.00 79.31 85 ASN A C 1
ATOM 689 O O . ASN A 1 85 ? 5.512 10.670 -0.209 1.00 79.31 85 ASN A O 1
ATOM 693 N N . ALA A 1 86 ? 6.584 10.121 1.678 1.00 72.88 86 ALA A N 1
ATOM 694 C CA . ALA A 1 86 ? 5.363 9.860 2.436 1.00 72.88 86 ALA A CA 1
ATOM 695 C C . ALA A 1 86 ? 4.484 11.115 2.559 1.00 72.88 86 ALA A C 1
ATOM 697 O O . ALA A 1 86 ? 3.257 11.017 2.540 1.00 72.88 86 ALA A O 1
ATOM 698 N N . ALA A 1 87 ? 5.113 12.293 2.621 1.00 72.31 87 ALA A N 1
ATOM 699 C CA . ALA A 1 87 ? 4.422 13.574 2.703 1.00 72.31 87 ALA A CA 1
ATOM 700 C C . ALA A 1 87 ? 3.534 13.852 1.477 1.00 72.31 87 ALA A C 1
ATOM 702 O O . ALA A 1 87 ? 2.444 14.389 1.648 1.00 72.31 87 ALA A O 1
ATOM 703 N N . ASP A 1 88 ? 3.936 13.427 0.275 1.00 72.94 88 ASP A N 1
ATOM 704 C CA . ASP A 1 88 ? 3.139 13.617 -0.947 1.00 72.94 88 ASP A CA 1
ATOM 705 C C . ASP A 1 88 ? 1.868 12.752 -0.957 1.00 72.94 88 ASP A C 1
ATOM 707 O O . ASP A 1 88 ? 0.853 13.122 -1.546 1.00 72.94 88 ASP A O 1
ATOM 711 N N . LEU A 1 89 ? 1.896 11.606 -0.269 1.00 72.94 89 LEU A N 1
ATOM 712 C CA . LEU A 1 89 ? 0.777 10.661 -0.220 1.00 72.94 89 LEU A CA 1
ATOM 713 C C . LEU A 1 89 ? -0.180 10.926 0.946 1.00 72.94 89 LEU A C 1
ATOM 715 O O . LEU A 1 89 ? -1.393 10.808 0.791 1.00 72.94 89 LEU A O 1
ATOM 719 N N . ILE A 1 90 ? 0.358 11.297 2.108 1.00 67.44 90 ILE A N 1
ATOM 720 C CA . ILE A 1 90 ? -0.403 11.611 3.330 1.00 67.44 90 ILE A CA 1
ATOM 721 C C . ILE A 1 90 ? -0.937 13.053 3.286 1.00 67.44 90 ILE A C 1
ATOM 723 O O . ILE A 1 90 ? -1.985 13.387 3.860 1.00 67.44 90 ILE A O 1
ATOM 727 N N . GLY A 1 91 ? -0.190 13.922 2.607 1.00 54.72 91 GLY A N 1
ATOM 728 C CA . GLY A 1 91 ? -0.416 15.350 2.462 1.00 54.72 91 GLY A CA 1
ATOM 729 C C . GLY A 1 91 ? -1.144 15.744 1.187 1.00 54.72 91 GLY A C 1
ATOM 730 O O . GLY A 1 91 ? -1.140 16.934 0.885 1.00 54.72 91 GLY A O 1
ATOM 731 N N . ALA A 1 92 ? -1.814 14.816 0.488 1.00 49.41 92 ALA A N 1
ATOM 732 C CA . ALA A 1 92 ? -2.770 15.137 -0.572 1.00 49.41 92 ALA A CA 1
ATOM 733 C C . ALA A 1 92 ? -4.011 15.862 0.004 1.00 49.41 92 ALA A C 1
ATOM 735 O O . ALA A 1 92 ? -5.148 15.406 -0.088 1.00 49.41 92 ALA A O 1
ATOM 736 N N . LYS A 1 93 ? -3.781 17.043 0.597 1.00 40.75 93 LYS A N 1
ATOM 737 C CA . LYS A 1 93 ? -4.592 18.225 0.356 1.00 40.75 93 LYS A CA 1
ATOM 738 C C . LYS A 1 93 ? -4.866 18.232 -1.135 1.00 40.75 93 LYS A C 1
ATOM 740 O O . LYS A 1 93 ? -3.932 18.251 -1.931 1.00 40.75 93 LYS A O 1
ATOM 745 N N . SER A 1 94 ? -6.148 18.193 -1.458 1.00 38.41 94 SER A N 1
ATOM 746 C CA . SER A 1 94 ? -6.753 18.800 -2.630 1.00 38.41 94 SER A CA 1
ATOM 747 C C . SER A 1 94 ? -5.725 19.547 -3.480 1.00 38.41 94 SER A C 1
ATOM 749 O O . SER A 1 94 ? -5.418 20.710 -3.208 1.00 38.41 94 SER A O 1
ATOM 751 N N . ILE A 1 95 ? -5.199 18.893 -4.516 1.00 40.38 95 ILE A N 1
ATOM 752 C CA . ILE A 1 95 ? -4.712 19.614 -5.689 1.00 40.38 95 ILE A CA 1
ATOM 753 C C . ILE A 1 95 ? -5.950 20.249 -6.325 1.00 40.38 95 ILE A C 1
ATOM 755 O O . ILE A 1 95 ? -6.541 19.738 -7.269 1.00 40.38 95 ILE A O 1
ATOM 759 N N . SER A 1 96 ? -6.409 21.336 -5.702 1.00 33.47 96 SER A N 1
ATOM 760 C CA . SER A 1 96 ? -7.286 22.308 -6.320 1.00 33.47 96 SER A CA 1
ATOM 761 C C . SER A 1 96 ? -6.469 22.897 -7.451 1.00 33.47 96 SER A C 1
ATOM 763 O O . SER A 1 96 ? -5.533 23.659 -7.209 1.00 33.47 96 SER A O 1
ATOM 765 N N . ALA A 1 97 ? -6.802 22.493 -8.672 1.00 36.84 97 ALA A N 1
ATOM 766 C CA . ALA A 1 97 ? -6.397 23.207 -9.864 1.00 36.84 97 ALA A CA 1
ATOM 767 C C . ALA A 1 97 ? -6.685 24.702 -9.660 1.00 36.84 97 ALA A C 1
ATOM 769 O O . ALA A 1 97 ? -7.751 25.073 -9.154 1.00 36.84 97 ALA A O 1
ATOM 770 N N . LYS A 1 98 ? -5.720 25.540 -10.019 1.00 31.83 98 LYS A N 1
ATOM 771 C CA . LYS A 1 98 ? -5.942 26.954 -10.277 1.00 31.83 98 LYS A CA 1
ATOM 772 C C . LYS A 1 98 ? -5.378 27.268 -11.649 1.00 31.83 98 LYS A C 1
ATOM 774 O O . LYS A 1 98 ? -4.325 26.675 -11.973 1.00 31.83 98 LYS A O 1
#

Nearest PDB structures (foldseek):
  8fkm-assembly1_A  TM=4.098E-01  e=9.864E-01  Homo sapiens
  1xmz-assembly1_B  TM=2.670E-01  e=6.524E-01  Anemonia sulcata
  6lof-assembly1_D  TM=2.640E-01  e=1.406E+00  Zoanthus sp.
  1vrs-assembly3_C  TM=4.078E-01  e=3.214E+00  Escherichia coli str. K-12 substr. W3110
  1jzd-assembly1_C  TM=3.682E-01  e=3.837E+00  Escherichia coli

Radius of gyration: 16.46 Å; Cα contacts (8 Å, |Δi|>4): 145; chains: 1; bounding box: 27×40×51 Å

Solvent-accessible surface area (backbone atoms only — not comparable to full-atom values): 6054 Å² total; per-residue (Å²): 117,75,90,47,55,70,38,46,53,67,60,52,36,72,74,76,42,80,55,83,40,75,48,80,37,97,86,69,18,36,36,40,33,39,72,46,81,44,74,49,75,81,85,62,85,88,67,92,85,74,81,54,68,57,34,27,49,34,39,39,38,34,21,34,74,88,45,22,26,69,52,69,50,75,50,77,40,78,62,61,81,87,75,62,56,65,62,66,70,78,56,63,64,78,84,69,84,127

Foldseek 3Di:
DVVQFFPAPVVCCVVVNQAPDKDQDLQFGIKGKHKDWDFQDPPDDDDPDDDRQTKIWIKIFGAGNVRGTHDIDIDIGSDDPVPDDPCVVVVPDDPPDD

pLDDT: mean 78.67, std 18.37, range [31.83, 95.0]

Mean predicted aligned error: 9.53 Å

Sequence (98 aa):
MEAWLGKPKKSIIKSWGTPIRTLDDEKKGEILIYADQVYANSNNQHSSGMVGSNHWDYTFVYINPDGKIASWRKEKQVFPPQQINAADLIGAKSISAK